Protein AF-A0AA39VGX3-F1 (afdb_monomer_lite)

Radius of gyration: 19.72 Å; chains: 1; bounding box: 52×38×50 Å

Organism: Acer saccharum (NCBI:txid4024)

pLDDT: mean 83.3, std 13.36, range [46.03, 96.31]

Secondary structure (DSSP, 8-state):
---B-GGG-BGGGB-EEEEETTEEEEEEE-HHHHHHHHT-S----EEE---GGG---EEEEE-TTSTT-B---S--------S-S-B-SS--B-TT-SSB--B-TT--EEE---EETTS--B-GGGSSSS---BEESGGG--SS---------TTT------TTS--

Foldseek 3Di:
DQCADPPRAGLQLEFKWKDKDPRTPDHRDRQVVVCVVVVHPGDDKDKDAADPPPDIDIDIGFDPVGPSYDDDDPDDDDDDDDPPPFDAPFPADDVPDPGGDGDDNVDMDIDPAAEDELDAWDALVRDLVPRDTHHHCQVVDDDPDDDHNDPPPVPDDDPDDDPPDRD

InterPro domains:
  IPR045272 Receptor-like protein kinase ANXUR1/2-like [PTHR34590] (5-166)

Sequence (167 aa):
MDLMAYNRLNATDVGFFFSLESYSLLKNFSTAQTTKALNYAYIVKEYLIVVDGGILTINFTPSTNYSNAYAFVNGIEVMSMPDIYRFVDGTLMSVGLNYPIYIDNTTTLENVYRINMGGNDISPSDDTSLFRSWYDDQPYIHGEAFGVRVSTDQNRTIVTYHKDMPT

Structure (mmCIF, N/CA/C/O backbone):
data_AF-A0AA39VGX3-F1
#
_entry.id   AF-A0AA39VGX3-F1
#
loop_
_atom_site.group_PDB
_atom_site.id
_atom_site.type_symbol
_atom_site.label_atom_id
_atom_site.label_alt_id
_atom_site.label_comp_id
_atom_site.label_asym_id
_atom_site.label_entity_id
_atom_site.label_seq_id
_atom_site.pdbx_PDB_ins_code
_atom_site.Cartn_x
_atom_site.Cartn_y
_atom_site.Cartn_z
_atom_site.occupancy
_atom_site.B_iso_or_equiv
_atom_site.auth_seq_id
_atom_site.auth_comp_id
_atom_site.auth_asym_id
_atom_site.auth_atom_id
_atom_site.pdbx_PDB_model_num
ATOM 1 N N . MET A 1 1 ? -29.274 -2.568 -8.157 1.00 46.03 1 MET A N 1
ATOM 2 C CA . MET A 1 1 ? -28.666 -3.795 -7.609 1.00 46.03 1 MET A CA 1
ATOM 3 C C . MET A 1 1 ? -27.970 -3.361 -6.340 1.00 46.03 1 MET A C 1
ATOM 5 O O . MET A 1 1 ? -27.082 -2.523 -6.442 1.00 46.03 1 MET A O 1
ATOM 9 N N . ASP A 1 2 ? -28.442 -3.802 -5.178 1.00 51.03 2 ASP A N 1
ATOM 10 C CA . ASP A 1 2 ? -27.837 -3.402 -3.906 1.00 51.03 2 ASP A CA 1
ATOM 11 C C . ASP A 1 2 ? -26.460 -4.054 -3.787 1.00 51.03 2 ASP A C 1
ATOM 13 O O . ASP A 1 2 ? -26.333 -5.280 -3.835 1.00 51.03 2 ASP A O 1
ATOM 17 N N . LEU A 1 3 ? -25.418 -3.226 -3.704 1.00 63.66 3 LEU A N 1
ATOM 18 C CA . LEU A 1 3 ? -24.047 -3.689 -3.550 1.00 63.66 3 LEU A CA 1
ATOM 19 C C . LEU A 1 3 ? -23.844 -4.025 -2.068 1.00 63.66 3 LEU A C 1
ATOM 21 O O . LEU A 1 3 ? -23.640 -3.141 -1.241 1.00 63.66 3 LEU A O 1
ATOM 25 N N . MET A 1 4 ? -23.973 -5.301 -1.717 1.00 66.06 4 MET A N 1
ATOM 26 C CA . MET A 1 4 ? -23.810 -5.759 -0.337 1.00 66.06 4 MET A CA 1
ATOM 27 C C . MET A 1 4 ? -22.333 -6.012 -0.026 1.00 66.06 4 MET A C 1
ATOM 29 O O . MET A 1 4 ? -21.607 -6.600 -0.825 1.00 66.06 4 MET A O 1
ATOM 33 N N . ALA A 1 5 ? -21.904 -5.596 1.158 1.00 66.81 5 ALA A N 1
ATOM 34 C CA . ALA A 1 5 ? -20.625 -5.936 1.763 1.00 66.81 5 ALA A CA 1
ATOM 35 C C . ALA A 1 5 ? -20.809 -6.990 2.874 1.00 66.81 5 ALA A C 1
ATOM 37 O O . ALA A 1 5 ? -21.878 -7.590 3.031 1.00 66.81 5 ALA A O 1
ATOM 38 N N . TYR A 1 6 ? -19.746 -7.231 3.652 1.00 66.75 6 TYR A N 1
ATOM 39 C CA . TYR A 1 6 ? -19.748 -8.158 4.785 1.00 66.75 6 TYR A CA 1
ATOM 40 C C . TYR A 1 6 ? -20.939 -7.918 5.733 1.00 66.75 6 TYR A C 1
ATOM 42 O O . TYR A 1 6 ? -21.323 -6.781 6.002 1.00 66.75 6 TYR A O 1
ATOM 50 N N . ASN A 1 7 ? -21.525 -9.005 6.244 1.00 74.31 7 ASN A N 1
ATOM 51 C CA . ASN A 1 7 ? -22.646 -8.990 7.191 1.00 74.31 7 ASN A CA 1
ATOM 52 C C . ASN A 1 7 ? -23.912 -8.235 6.716 1.00 74.31 7 ASN A C 1
ATOM 54 O O . ASN A 1 7 ? -24.631 -7.659 7.528 1.00 74.31 7 ASN A O 1
ATOM 58 N N . ARG A 1 8 ? -24.199 -8.244 5.401 1.00 80.12 8 ARG A N 1
ATOM 59 C CA . ARG A 1 8 ? -25.356 -7.553 4.779 1.00 80.12 8 ARG A CA 1
ATOM 60 C C . ARG A 1 8 ? -25.359 -6.034 4.992 1.00 80.12 8 ARG A C 1
ATOM 62 O O . ARG A 1 8 ? -26.409 -5.403 4.899 1.00 80.12 8 ARG A O 1
ATOM 69 N N . LEU A 1 9 ? -24.196 -5.455 5.280 1.00 82.75 9 LEU A N 1
ATOM 70 C CA . LEU A 1 9 ? -24.015 -4.010 5.286 1.00 82.75 9 LEU A CA 1
ATOM 71 C C . LEU A 1 9 ? -23.958 -3.500 3.846 1.00 82.75 9 LEU A C 1
ATOM 73 O O . LEU A 1 9 ? -23.531 -4.217 2.940 1.00 82.75 9 LEU A O 1
ATOM 77 N N . ASN A 1 10 ? -24.387 -2.265 3.623 1.00 82.94 10 ASN A N 1
ATOM 78 C CA . ASN A 1 10 ? -24.328 -1.663 2.302 1.00 82.94 10 ASN A CA 1
ATOM 79 C C . ASN A 1 10 ? -22.888 -1.232 1.990 1.00 82.94 10 ASN A C 1
ATOM 81 O O . ASN A 1 10 ? -22.293 -0.455 2.733 1.00 82.94 10 ASN A O 1
ATOM 85 N N . ALA A 1 11 ? -22.332 -1.697 0.870 1.00 81.50 11 ALA A N 1
ATOM 86 C CA . ALA A 1 11 ? -20.962 -1.389 0.472 1.00 81.50 11 ALA A CA 1
ATOM 87 C C . ALA A 1 11 ? -20.723 0.111 0.225 1.00 81.50 11 ALA A C 1
ATOM 89 O O . ALA A 1 11 ? -19.578 0.561 0.272 1.00 81.50 11 ALA A O 1
ATOM 90 N N . THR A 1 12 ? -21.778 0.897 -0.022 1.00 82.69 12 THR A N 1
ATOM 91 C CA . THR A 1 12 ? -21.669 2.358 -0.157 1.00 82.69 12 THR A CA 1
ATOM 92 C C . THR A 1 12 ? -21.531 3.086 1.175 1.00 82.69 12 THR A C 1
ATOM 94 O O . THR A 1 12 ? -21.078 4.227 1.178 1.00 82.69 12 THR A O 1
ATOM 97 N N . ASP A 1 13 ? -21.876 2.439 2.289 1.00 79.56 13 ASP A N 1
ATOM 98 C CA . ASP A 1 13 ? -21.805 3.032 3.631 1.00 79.56 13 ASP A CA 1
ATOM 99 C C . ASP A 1 13 ? -20.396 2.879 4.239 1.00 79.56 13 ASP A C 1
ATOM 101 O O . ASP A 1 13 ? -20.133 3.292 5.366 1.00 79.56 13 ASP A O 1
ATOM 105 N N . VAL A 1 14 ? -19.451 2.317 3.478 1.00 75.75 14 VAL A N 1
ATOM 106 C CA . VAL A 1 14 ? -18.037 2.251 3.849 1.00 75.75 14 VAL A CA 1
ATOM 107 C C . VAL A 1 14 ? -17.421 3.642 3.752 1.00 75.75 14 VAL A C 1
ATOM 109 O O . VAL A 1 14 ? -17.247 4.193 2.661 1.00 75.75 14 VAL A O 1
ATOM 112 N N . GLY A 1 15 ? -17.008 4.153 4.904 1.00 75.94 15 GLY A N 1
ATOM 113 C CA . GLY A 1 15 ? -16.184 5.341 5.030 1.00 75.94 15 GLY A CA 1
ATOM 114 C C . GLY A 1 15 ? -15.373 5.215 6.302 1.00 75.94 15 GLY A C 1
ATOM 115 O O . GLY A 1 15 ? -15.944 5.227 7.389 1.00 75.94 15 GLY A O 1
ATOM 116 N N . PHE A 1 16 ? -14.055 5.077 6.195 1.00 77.88 16 PHE A N 1
ATOM 117 C CA . PHE A 1 16 ? -13.210 4.926 7.376 1.00 77.88 16 PHE A CA 1
ATOM 118 C C . PHE A 1 16 ? -11.855 5.605 7.229 1.00 77.88 16 PHE A C 1
ATOM 120 O O . PHE A 1 16 ? -11.411 5.991 6.144 1.00 77.88 16 PHE A O 1
ATOM 127 N N . PHE A 1 17 ? -11.224 5.770 8.378 1.00 77.62 17 PHE A N 1
ATOM 128 C CA . PHE A 1 17 ? -9.849 6.174 8.538 1.00 77.62 17 PHE A CA 1
ATOM 129 C C . PHE A 1 17 ? -9.030 4.928 8.852 1.00 77.62 17 PHE A C 1
ATOM 131 O O . PHE A 1 17 ? -9.398 4.131 9.717 1.00 77.62 17 PHE A O 1
ATOM 138 N N . PHE A 1 18 ? -7.929 4.772 8.132 1.00 75.00 18 PHE A N 1
ATOM 139 C CA . PHE A 1 18 ? -6.913 3.769 8.394 1.00 75.00 18 PHE A CA 1
ATOM 140 C C . PHE A 1 18 ? -5.674 4.505 8.870 1.00 75.00 18 PHE A C 1
ATOM 142 O O . PHE A 1 18 ? -5.163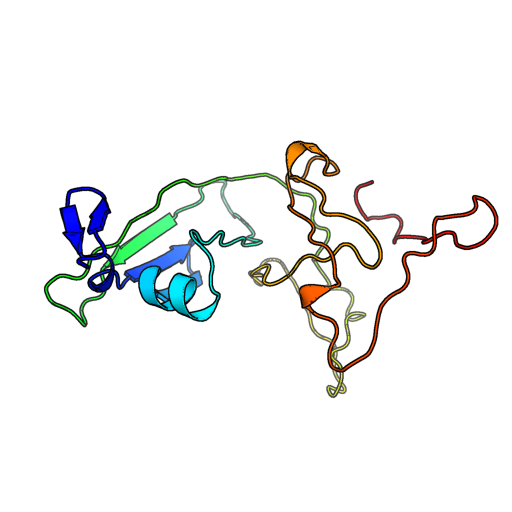 5.387 8.172 1.00 75.00 18 PHE A O 1
ATOM 149 N N . SER A 1 19 ? -5.209 4.164 10.060 1.00 73.62 19 SER A N 1
ATOM 150 C CA . SER A 1 19 ? -3.951 4.680 10.575 1.00 73.62 19 SER A CA 1
ATOM 151 C C . SER A 1 19 ? -3.068 3.540 11.031 1.00 73.62 19 SER A C 1
ATOM 153 O O . SER A 1 19 ? -3.543 2.565 11.620 1.00 73.62 19 SER A O 1
ATOM 155 N N . LEU A 1 20 ? -1.783 3.715 10.785 1.00 72.75 20 LEU A N 1
ATOM 156 C CA . LEU A 1 20 ? -0.732 2.807 11.170 1.00 72.75 20 LEU A CA 1
ATOM 157 C C . LEU A 1 20 ? 0.249 3.594 12.026 1.00 72.75 20 LEU A C 1
ATOM 159 O O . LEU A 1 20 ? 0.811 4.590 11.574 1.00 72.75 20 LEU A O 1
ATOM 163 N N . GLU A 1 21 ? 0.379 3.187 13.285 1.00 73.38 21 GLU A N 1
ATOM 164 C CA . GLU A 1 21 ? 1.065 3.976 14.311 1.00 73.38 21 GLU A CA 1
ATOM 165 C C . GLU A 1 21 ? 0.584 5.443 14.336 1.00 73.38 21 GLU A C 1
ATOM 167 O O . GLU A 1 21 ? -0.594 5.708 14.591 1.00 73.38 21 GLU A O 1
ATOM 172 N N . SER A 1 22 ? 1.483 6.399 14.074 1.00 72.69 22 SER A N 1
ATOM 173 C CA . SER A 1 22 ? 1.190 7.834 14.007 1.00 72.69 22 SER A CA 1
ATOM 174 C C . SER A 1 22 ? 0.787 8.319 12.606 1.00 72.69 22 SER A C 1
ATOM 176 O O . SER A 1 22 ? 0.335 9.456 12.452 1.00 72.69 22 SER A O 1
ATOM 178 N N . TYR A 1 23 ? 0.895 7.464 11.585 1.00 78.69 23 TYR A N 1
ATOM 179 C CA . TYR A 1 23 ? 0.605 7.805 10.197 1.00 78.69 23 TYR A CA 1
ATOM 180 C C . TYR A 1 23 ? -0.864 7.535 9.862 1.00 78.69 23 TYR A C 1
ATOM 182 O O . TYR A 1 23 ? -1.363 6.417 9.987 1.00 78.69 23 TYR A O 1
ATOM 190 N N . SER A 1 24 ? -1.578 8.553 9.381 1.00 82.00 24 SER A N 1
ATOM 191 C CA . SER A 1 24 ? -2.890 8.359 8.754 1.00 82.00 24 SER A CA 1
ATOM 192 C C . SER A 1 24 ? -2.677 7.984 7.290 1.00 82.00 24 SER A C 1
ATOM 194 O O . SER A 1 24 ? -2.277 8.825 6.491 1.00 82.00 24 SER A O 1
ATOM 196 N N . LEU A 1 25 ? -2.921 6.718 6.955 1.00 83.06 25 LEU A N 1
ATOM 197 C CA . LEU A 1 25 ? -2.655 6.154 5.630 1.00 83.06 25 LEU A CA 1
ATOM 198 C C . LEU A 1 25 ? -3.864 6.270 4.701 1.00 83.06 25 LEU A C 1
ATOM 200 O O . LEU A 1 25 ? -3.720 6.595 3.527 1.00 83.06 25 LEU A O 1
ATOM 204 N N . LEU A 1 26 ? -5.073 6.056 5.227 1.00 85.25 26 LEU A N 1
ATOM 205 C CA . LEU A 1 26 ? -6.313 6.305 4.495 1.00 85.25 26 LEU A CA 1
ATOM 206 C C . LEU A 1 26 ? -7.209 7.231 5.302 1.00 85.25 26 LEU A C 1
ATOM 208 O O . LEU A 1 26 ? -7.385 7.067 6.511 1.00 85.25 26 LEU A O 1
ATOM 212 N N . LYS A 1 27 ? -7.823 8.188 4.613 1.00 86.75 27 LYS A N 1
ATOM 213 C CA . LYS A 1 27 ? -8.723 9.170 5.208 1.00 86.75 27 LYS A CA 1
ATOM 214 C C . LYS A 1 27 ? -10.029 9.188 4.431 1.00 86.75 27 LYS A C 1
ATOM 216 O O . LYS A 1 27 ? -10.015 9.481 3.240 1.00 86.75 27 LYS A O 1
ATOM 221 N N . ASN A 1 28 ? -11.144 8.916 5.111 1.00 85.81 28 ASN A N 1
ATOM 222 C CA . ASN A 1 28 ? -12.471 8.870 4.491 1.00 85.81 28 ASN A CA 1
ATOM 223 C C . ASN A 1 28 ? -12.521 7.943 3.257 1.00 85.81 28 ASN A C 1
ATOM 225 O O . ASN A 1 28 ? -13.081 8.294 2.221 1.00 85.81 28 ASN A O 1
ATOM 229 N N . PHE A 1 29 ? -11.870 6.784 3.356 1.00 90.56 29 PHE A N 1
ATOM 230 C CA . PHE A 1 29 ? -11.728 5.855 2.241 1.00 90.56 29 PHE A CA 1
ATOM 231 C C . PHE A 1 29 ? -13.004 5.045 2.024 1.00 90.56 29 PHE A C 1
ATOM 233 O O . PHE A 1 29 ? -13.586 4.524 2.978 1.00 90.56 29 PHE A O 1
ATOM 240 N N . SER A 1 30 ? -13.404 4.922 0.756 1.00 90.94 30 SER A N 1
ATOM 241 C CA . SER A 1 30 ? -14.560 4.142 0.324 1.00 90.94 30 SER A CA 1
ATOM 242 C C . SER A 1 30 ? -14.134 3.098 -0.699 1.00 90.94 30 SER A C 1
ATOM 244 O O . SER A 1 30 ? -13.898 3.411 -1.868 1.00 90.94 30 SER A O 1
ATOM 246 N N . THR A 1 31 ? -14.091 1.835 -0.272 1.00 90.38 31 THR A N 1
ATOM 247 C CA . THR A 1 31 ? -13.722 0.718 -1.148 1.00 90.38 31 THR A CA 1
ATOM 248 C C . THR A 1 31 ? -14.633 0.645 -2.370 1.00 90.38 31 THR A C 1
ATOM 250 O O . THR A 1 31 ? -14.129 0.486 -3.472 1.00 90.38 31 THR A O 1
ATOM 253 N N . ALA A 1 32 ? -15.950 0.823 -2.201 1.00 90.38 32 ALA A N 1
ATOM 254 C CA . ALA A 1 32 ? -16.919 0.752 -3.297 1.00 90.38 32 ALA A CA 1
ATOM 255 C C . ALA A 1 32 ? -16.724 1.852 -4.351 1.00 90.38 32 ALA A C 1
ATOM 257 O O . ALA A 1 32 ? -16.904 1.608 -5.544 1.00 90.38 32 ALA A O 1
ATOM 258 N N . GLN A 1 33 ? -16.357 3.067 -3.931 1.00 92.00 33 GLN A N 1
ATOM 259 C CA . GLN A 1 33 ? -16.037 4.138 -4.875 1.00 92.00 33 GLN A CA 1
ATOM 260 C C . GLN A 1 33 ? -14.729 3.844 -5.612 1.00 92.00 33 GLN A C 1
ATOM 262 O O . GLN A 1 33 ? -14.678 3.980 -6.833 1.00 92.00 33 GLN A O 1
ATOM 267 N N . THR A 1 34 ? -13.691 3.409 -4.892 1.00 93.25 34 THR A N 1
ATOM 268 C CA . THR A 1 34 ? -12.378 3.114 -5.478 1.00 93.25 34 THR A CA 1
ATOM 269 C C . THR A 1 34 ? -12.433 1.942 -6.459 1.00 93.25 34 THR A C 1
ATOM 271 O O . THR A 1 34 ? -11.931 2.069 -7.572 1.00 93.25 34 THR A O 1
ATOM 274 N N . THR A 1 35 ? -13.087 0.831 -6.106 1.00 93.19 35 THR A N 1
ATOM 275 C CA . THR A 1 35 ? -13.250 -0.330 -6.998 1.00 93.19 35 THR A CA 1
ATOM 276 C C . THR A 1 35 ? -14.027 0.027 -8.256 1.00 93.19 35 THR A C 1
ATOM 278 O O . THR A 1 35 ? -13.617 -0.335 -9.356 1.00 93.19 35 THR A O 1
ATOM 281 N N . LYS A 1 36 ? -15.109 0.805 -8.118 1.00 93.25 36 LYS A N 1
ATOM 282 C CA . LYS A 1 36 ? -15.897 1.284 -9.257 1.00 93.25 36 LYS A CA 1
ATOM 283 C C . LYS A 1 36 ? -15.087 2.196 -10.178 1.00 93.25 36 LYS A C 1
ATOM 285 O O . LYS A 1 36 ? -15.200 2.068 -11.391 1.00 93.25 36 LYS A O 1
ATOM 290 N N . ALA A 1 37 ? -14.300 3.115 -9.618 1.00 95.44 37 ALA A N 1
ATOM 291 C CA . ALA A 1 37 ? -13.496 4.053 -10.398 1.00 95.44 37 ALA A CA 1
ATOM 292 C C . ALA A 1 37 ? -12.359 3.357 -11.159 1.00 95.44 37 ALA A C 1
ATOM 294 O O . ALA A 1 37 ? -12.092 3.707 -12.304 1.00 95.44 37 ALA A O 1
ATOM 295 N N . LEU A 1 38 ? -11.716 2.367 -10.534 1.00 92.88 38 LEU A N 1
ATOM 296 C CA . LEU A 1 38 ? -10.607 1.617 -11.128 1.00 92.88 38 LEU A CA 1
ATOM 297 C C . LEU A 1 38 ? -11.058 0.403 -11.954 1.00 92.88 38 LEU A C 1
ATOM 299 O O . LEU A 1 38 ? -10.229 -0.234 -12.591 1.00 92.88 38 LEU A O 1
ATOM 303 N N . ASN A 1 39 ? -12.354 0.080 -11.942 1.00 94.56 39 ASN A N 1
ATOM 304 C CA . ASN A 1 39 ? -12.918 -1.127 -12.546 1.00 94.56 39 ASN A CA 1
ATOM 305 C C . ASN A 1 39 ? -12.270 -2.432 -12.029 1.00 94.56 39 ASN A C 1
ATOM 307 O O . ASN A 1 39 ? -12.008 -3.362 -12.790 1.00 94.56 39 ASN A O 1
ATOM 311 N N . TYR A 1 40 ? -12.040 -2.507 -10.715 1.00 92.88 40 TYR A N 1
ATOM 312 C CA . TYR A 1 40 ? -11.535 -3.702 -10.033 1.00 92.88 40 TYR A CA 1
ATOM 313 C C . TYR A 1 40 ? -12.585 -4.312 -9.108 1.00 92.88 40 TYR A C 1
ATOM 315 O O . TYR A 1 40 ? -13.451 -3.616 -8.590 1.00 92.88 40 TYR A O 1
ATOM 323 N N . ALA A 1 41 ? -12.496 -5.619 -8.856 1.00 92.75 41 ALA A N 1
ATOM 324 C CA . ALA A 1 41 ? -13.390 -6.305 -7.919 1.00 92.75 41 ALA A CA 1
ATOM 325 C C . ALA A 1 41 ? -12.953 -6.157 -6.447 1.00 92.75 41 ALA A C 1
ATOM 327 O O . ALA A 1 41 ? -13.778 -6.260 -5.540 1.00 92.75 41 ALA A O 1
ATOM 328 N N . TYR A 1 42 ? -11.666 -5.909 -6.204 1.00 93.12 42 TYR A N 1
ATOM 329 C CA . TYR A 1 42 ? -11.062 -5.747 -4.882 1.00 93.12 42 TYR A CA 1
ATOM 330 C C . TYR A 1 42 ? -9.919 -4.728 -4.944 1.00 93.12 42 TYR A C 1
ATOM 332 O O . TYR A 1 42 ? -9.504 -4.324 -6.027 1.00 93.12 42 TYR A O 1
ATOM 340 N N . ILE A 1 43 ? -9.422 -4.304 -3.781 1.00 93.69 43 ILE A N 1
ATOM 341 C CA . ILE A 1 43 ? -8.285 -3.387 -3.654 1.00 93.69 43 ILE A CA 1
ATOM 342 C C . ILE A 1 43 ? -7.266 -4.012 -2.710 1.00 93.69 43 ILE A C 1
ATOM 344 O O . ILE A 1 43 ? -7.635 -4.501 -1.643 1.00 93.69 43 ILE A O 1
ATOM 348 N N . VAL A 1 44 ? -5.996 -3.942 -3.098 1.00 95.06 44 VAL A N 1
ATOM 349 C CA . VAL A 1 44 ? -4.849 -4.183 -2.220 1.00 95.06 44 VAL A CA 1
ATOM 350 C C . VAL A 1 44 ? -4.174 -2.838 -1.978 1.00 95.06 44 VAL A C 1
ATOM 352 O O . VAL A 1 44 ? -4.012 -2.044 -2.904 1.00 95.06 44 VAL A O 1
ATOM 355 N N . LYS A 1 45 ? -3.836 -2.564 -0.719 1.00 95.06 45 LYS A N 1
ATOM 356 C CA . LYS A 1 45 ? -3.060 -1.396 -0.307 1.00 95.06 45 LYS A CA 1
ATOM 357 C C . LYS A 1 45 ? -1.771 -1.899 0.319 1.00 95.06 45 LYS A C 1
ATOM 359 O O . LYS A 1 45 ? -1.827 -2.655 1.283 1.00 95.06 45 LYS A O 1
ATOM 364 N N . GLU A 1 46 ? -0.642 -1.502 -0.251 1.00 95.81 46 GLU A N 1
ATOM 365 C CA . GLU A 1 46 ? 0.683 -1.928 0.185 1.00 95.81 46 GLU A CA 1
ATOM 366 C C . GLU A 1 46 ? 1.448 -0.715 0.716 1.00 95.81 46 GLU A C 1
ATOM 368 O O . GLU A 1 46 ? 1.549 0.313 0.040 1.00 95.81 46 GLU A O 1
ATOM 373 N N . TYR A 1 47 ? 1.974 -0.841 1.933 1.00 94.12 47 TYR A N 1
ATOM 374 C CA . TYR A 1 47 ? 2.692 0.225 2.618 1.00 94.12 47 TYR A CA 1
ATOM 375 C C . TYR A 1 47 ? 4.060 -0.257 3.077 1.00 94.12 47 TYR A C 1
ATOM 377 O O . TYR A 1 47 ? 4.196 -1.365 3.593 1.00 94.12 47 TYR A O 1
ATOM 385 N N . LEU A 1 48 ? 5.051 0.616 2.934 1.00 92.94 48 LEU A N 1
ATOM 386 C CA . LEU A 1 48 ? 6.376 0.452 3.496 1.00 92.94 48 LEU A CA 1
ATOM 387 C C . LEU A 1 48 ? 6.491 1.288 4.763 1.00 92.94 48 LEU A C 1
ATOM 389 O O . LEU A 1 48 ? 6.389 2.514 4.708 1.00 92.94 48 LEU A O 1
ATOM 393 N N . ILE A 1 49 ? 6.703 0.614 5.884 1.00 90.94 49 ILE A N 1
ATOM 394 C CA . ILE A 1 49 ? 6.678 1.211 7.215 1.00 90.94 49 ILE A CA 1
ATOM 395 C C . ILE A 1 49 ? 7.920 0.788 7.991 1.00 90.94 49 ILE A C 1
ATOM 397 O O . ILE A 1 49 ? 8.411 -0.332 7.840 1.00 90.94 49 ILE A O 1
ATOM 401 N N . VAL A 1 50 ? 8.402 1.678 8.848 1.00 90.19 50 VAL A N 1
ATOM 402 C CA . VAL A 1 50 ? 9.384 1.332 9.875 1.00 90.19 50 VAL A CA 1
ATOM 403 C C . VAL A 1 50 ? 8.625 1.107 11.172 1.00 90.19 50 VAL A C 1
ATOM 405 O O . VAL A 1 50 ? 7.781 1.920 11.529 1.00 90.19 50 VAL A O 1
ATOM 408 N N . VAL A 1 51 ? 8.900 -0.014 11.841 1.00 89.19 51 VAL A N 1
ATOM 409 C CA . VAL A 1 51 ? 8.262 -0.374 13.113 1.00 89.19 51 VAL A CA 1
ATOM 410 C C . VAL A 1 51 ? 9.308 -0.316 14.213 1.00 89.19 51 VAL A C 1
ATOM 412 O O . VAL A 1 51 ? 10.154 -1.208 14.330 1.00 89.19 51 VAL A O 1
ATOM 415 N N . ASP A 1 52 ? 9.227 0.720 15.040 1.00 83.88 52 ASP A N 1
ATOM 416 C CA . ASP A 1 52 ? 10.102 0.889 16.194 1.00 83.88 52 ASP A CA 1
ATOM 417 C C . ASP A 1 52 ? 9.495 0.204 17.430 1.00 83.88 52 ASP A C 1
ATOM 419 O O . ASP A 1 52 ? 8.318 0.349 17.752 1.00 83.88 52 ASP A O 1
ATOM 423 N N . GLY A 1 53 ? 10.300 -0.573 18.159 1.00 83.19 53 GLY A N 1
ATOM 424 C CA . GLY A 1 53 ? 9.853 -1.216 19.405 1.00 83.19 53 GLY A CA 1
ATOM 425 C C . GLY A 1 53 ? 9.051 -2.513 19.232 1.00 83.19 53 GLY A C 1
ATOM 426 O O . GLY A 1 53 ? 8.534 -3.039 20.217 1.00 83.19 53 GLY A O 1
ATOM 427 N N . GLY A 1 54 ? 8.983 -3.065 18.015 1.00 84.94 54 GLY A N 1
ATOM 428 C CA . GLY A 1 54 ? 8.518 -4.434 17.748 1.00 84.94 54 GLY A CA 1
ATOM 429 C C . GLY A 1 54 ? 7.004 -4.663 17.824 1.00 84.94 54 GLY A C 1
ATOM 430 O O . GLY A 1 54 ? 6.564 -5.804 17.688 1.00 84.94 54 GLY A O 1
ATOM 431 N N . ILE A 1 55 ? 6.203 -3.613 18.024 1.00 90.19 55 ILE A N 1
ATOM 432 C CA . ILE A 1 55 ? 4.738 -3.687 18.031 1.00 90.19 55 ILE A CA 1
ATOM 433 C C . ILE A 1 55 ? 4.192 -2.785 16.930 1.00 90.19 55 ILE A C 1
ATOM 435 O O . ILE A 1 55 ? 4.272 -1.567 17.027 1.00 90.19 55 ILE A O 1
ATOM 439 N N . LEU A 1 56 ? 3.551 -3.392 15.934 1.00 90.75 56 LEU A N 1
ATOM 440 C CA . LEU A 1 56 ? 2.812 -2.673 14.906 1.00 90.75 56 LEU A CA 1
ATOM 441 C C . LEU A 1 56 ? 1.347 -2.508 15.328 1.00 90.75 56 LEU A C 1
ATOM 443 O O . LEU A 1 56 ? 0.612 -3.491 15.432 1.00 90.75 56 LEU A O 1
ATOM 447 N N . THR A 1 57 ? 0.908 -1.267 15.549 1.00 90.38 57 THR A N 1
ATOM 448 C CA . THR A 1 57 ? -0.500 -0.961 15.859 1.00 90.38 57 THR A CA 1
ATOM 449 C C . THR A 1 57 ? -1.237 -0.487 14.613 1.00 90.38 57 THR A C 1
ATOM 451 O O . THR A 1 57 ? -0.864 0.516 14.003 1.00 90.38 57 THR A O 1
ATOM 454 N N . ILE A 1 58 ? -2.319 -1.188 14.269 1.00 91.25 58 ILE A N 1
ATOM 455 C CA . ILE A 1 58 ? -3.157 -0.908 13.103 1.00 91.25 58 ILE A CA 1
ATOM 456 C C . ILE A 1 58 ? -4.570 -0.567 13.576 1.00 91.25 58 ILE A C 1
ATOM 458 O O . ILE A 1 58 ? -5.249 -1.410 14.162 1.00 91.25 58 ILE A O 1
ATOM 462 N N . ASN A 1 59 ? -5.026 0.652 13.288 1.00 91.56 59 ASN A N 1
ATOM 463 C CA . ASN A 1 59 ? -6.334 1.138 13.719 1.00 91.56 59 ASN A CA 1
ATOM 464 C C . ASN A 1 59 ? -7.252 1.400 12.522 1.00 91.56 59 ASN A C 1
ATOM 466 O O . ASN A 1 59 ? -6.899 2.112 11.579 1.00 91.56 59 ASN A O 1
ATOM 470 N N . PHE A 1 60 ? -8.466 0.861 12.613 1.00 91.19 60 PHE A N 1
ATOM 471 C CA . PHE A 1 60 ? -9.555 1.103 11.675 1.00 91.19 60 PHE A CA 1
ATOM 472 C C . PHE A 1 60 ? -10.652 1.883 12.390 1.00 91.19 60 PHE A C 1
ATOM 474 O O . PHE A 1 60 ? -11.322 1.355 13.277 1.00 91.19 60 PHE A O 1
ATOM 481 N N . THR A 1 61 ? -10.848 3.135 11.994 1.00 91.81 61 THR A N 1
ATOM 482 C CA . THR A 1 61 ? -11.799 4.036 12.648 1.00 91.81 61 THR A CA 1
ATOM 483 C C . THR A 1 61 ? -12.898 4.411 11.661 1.00 91.81 61 THR A C 1
ATOM 485 O O . THR A 1 61 ? -12.612 5.106 10.683 1.00 91.81 61 THR A O 1
ATOM 488 N N . PRO A 1 62 ? -14.154 3.982 11.870 1.00 91.06 62 PRO A N 1
ATOM 489 C CA . PRO A 1 62 ? -15.275 4.428 11.050 1.00 91.06 62 PRO A CA 1
ATOM 490 C C . PRO A 1 62 ? -15.385 5.956 11.000 1.00 91.06 62 PRO A C 1
ATOM 492 O O . PRO A 1 62 ? -15.070 6.655 11.963 1.00 91.06 62 PRO A O 1
ATOM 495 N N . SER A 1 63 ? -15.823 6.484 9.862 1.00 87.88 63 SER A N 1
ATOM 496 C CA . SER A 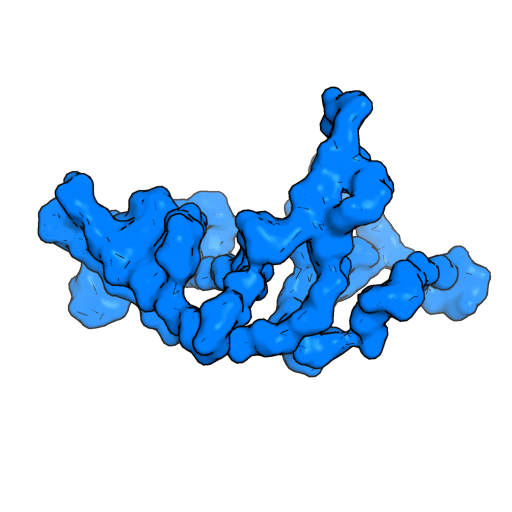1 63 ? -15.951 7.921 9.653 1.00 87.88 63 SER A CA 1
ATOM 497 C C . SER A 1 63 ? -17.097 8.501 10.471 1.00 87.88 63 SER A C 1
ATOM 499 O O . SER A 1 63 ? -18.227 8.041 10.387 1.00 87.88 63 SER A O 1
ATOM 501 N N . THR A 1 64 ? -16.840 9.574 11.212 1.00 88.69 64 THR A N 1
ATOM 502 C CA . THR A 1 64 ? -17.887 10.287 11.959 1.00 88.69 64 THR A CA 1
ATOM 503 C C . THR A 1 64 ? -18.763 11.172 11.068 1.00 88.69 64 THR A C 1
ATOM 505 O O . THR A 1 64 ? -19.761 11.712 11.536 1.00 88.69 64 THR A O 1
ATOM 508 N N . ASN A 1 65 ? -18.422 11.310 9.781 1.00 85.94 65 ASN A N 1
ATOM 509 C CA . ASN A 1 65 ? -19.181 12.122 8.828 1.00 85.94 65 ASN A CA 1
ATOM 510 C C . ASN A 1 65 ? -20.497 11.460 8.386 1.00 85.94 65 ASN A C 1
ATOM 512 O O . ASN A 1 65 ? -21.361 12.144 7.839 1.00 85.94 65 ASN A O 1
ATOM 516 N N . TYR A 1 66 ? -20.654 10.147 8.597 1.00 82.44 66 TYR A N 1
ATOM 517 C CA . TYR A 1 66 ? -21.832 9.387 8.177 1.00 82.44 66 TYR A CA 1
ATOM 518 C C . TYR A 1 66 ? -22.324 8.499 9.323 1.00 82.44 66 TYR A C 1
ATOM 520 O O . TYR A 1 66 ? -21.543 7.776 9.934 1.00 82.44 66 TYR A O 1
ATOM 528 N N . SER A 1 67 ? -23.630 8.514 9.599 1.00 84.62 67 SER A N 1
ATOM 529 C CA . SER A 1 67 ? -24.224 7.791 10.736 1.00 84.62 67 SER A CA 1
ATOM 530 C C . SER A 1 67 ? -24.102 6.268 10.648 1.00 84.62 67 SER A C 1
ATOM 532 O O . SER A 1 67 ? -24.118 5.597 11.674 1.00 84.62 67 SER A O 1
ATOM 534 N N . ASN A 1 68 ? -23.987 5.732 9.432 1.00 88.06 68 ASN A N 1
ATOM 535 C CA . ASN A 1 68 ? -23.920 4.294 9.168 1.00 88.06 68 ASN A CA 1
ATOM 536 C C . ASN A 1 68 ? -22.512 3.860 8.738 1.00 88.06 68 ASN A C 1
ATOM 538 O O . ASN A 1 68 ? -22.340 2.747 8.241 1.00 88.06 68 ASN A O 1
ATOM 542 N N . ALA A 1 69 ? -21.518 4.743 8.894 1.00 89.38 69 ALA A N 1
ATOM 543 C CA . ALA A 1 69 ? -20.150 4.434 8.528 1.00 89.38 69 ALA A CA 1
ATOM 544 C C . ALA A 1 69 ? -19.643 3.226 9.307 1.00 89.38 69 ALA A C 1
ATOM 546 O O . ALA A 1 69 ? -19.778 3.139 10.529 1.00 89.38 69 ALA A O 1
ATOM 547 N N . TYR A 1 70 ? -18.978 2.330 8.596 1.00 89.56 70 TYR A N 1
ATOM 548 C CA . TYR A 1 70 ? -18.236 1.237 9.196 1.00 89.56 70 TYR A CA 1
ATOM 549 C C . TYR A 1 70 ? -16.886 1.074 8.502 1.00 89.56 70 TYR A C 1
ATOM 551 O O . TYR A 1 70 ? -16.664 1.547 7.383 1.00 89.56 70 TYR A O 1
ATOM 559 N N . ALA A 1 71 ? -15.975 0.403 9.198 1.00 90.31 71 ALA A N 1
ATOM 560 C CA . ALA A 1 71 ? -14.695 -0.018 8.661 1.00 90.31 71 ALA A CA 1
ATOM 561 C C . ALA A 1 71 ? -14.711 -1.536 8.479 1.00 90.31 71 ALA A C 1
ATOM 563 O 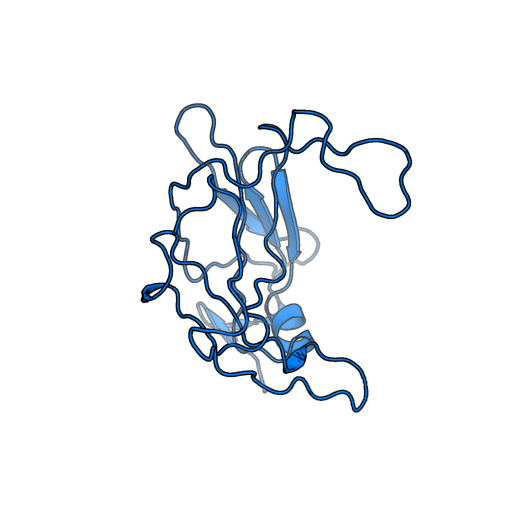O . ALA A 1 71 ? -15.325 -2.256 9.269 1.00 90.31 71 ALA A O 1
ATOM 564 N N . PHE A 1 72 ? -14.038 -2.026 7.444 1.00 89.81 72 PHE A N 1
ATOM 565 C CA . PHE A 1 72 ? -13.846 -3.455 7.246 1.00 89.81 72 PHE A CA 1
ATOM 566 C C . PHE A 1 72 ? -12.489 -3.722 6.602 1.00 89.81 72 PHE A C 1
ATOM 568 O O . PHE A 1 72 ? -11.932 -2.866 5.914 1.00 89.81 72 PHE A O 1
ATOM 575 N N . VAL A 1 73 ? -11.985 -4.932 6.817 1.00 92.44 73 VAL A N 1
ATOM 576 C CA . VAL A 1 73 ? -10.777 -5.457 6.190 1.00 92.44 73 VAL A CA 1
ATOM 577 C C . VAL A 1 73 ? -10.998 -6.937 5.907 1.00 92.44 73 VAL A C 1
ATOM 579 O O . VAL A 1 73 ? -11.559 -7.649 6.738 1.00 92.44 73 VAL A O 1
ATOM 582 N N . ASN A 1 74 ? -10.599 -7.389 4.719 1.00 93.19 74 ASN A N 1
ATOM 583 C CA . ASN A 1 74 ? -10.741 -8.795 4.332 1.00 93.19 74 ASN A CA 1
ATOM 584 C C . ASN A 1 74 ? -9.515 -9.625 4.736 1.00 93.19 74 ASN A C 1
ATOM 586 O O . ASN A 1 74 ? -9.655 -10.791 5.086 1.00 93.19 74 ASN A O 1
ATOM 590 N N . GLY A 1 75 ? -8.324 -9.027 4.696 1.00 94.75 75 GLY A N 1
ATOM 591 C CA . GLY A 1 75 ? -7.065 -9.660 5.070 1.00 94.75 75 GLY A CA 1
ATOM 592 C C . GLY A 1 75 ? -5.993 -8.610 5.341 1.00 94.75 75 GLY A C 1
ATOM 593 O O . GLY A 1 75 ? -6.057 -7.505 4.801 1.00 94.75 75 GLY A O 1
ATOM 594 N N . ILE A 1 76 ? -5.043 -8.956 6.207 1.00 95.44 76 ILE A N 1
ATOM 595 C CA . ILE A 1 76 ? -3.860 -8.153 6.524 1.00 95.44 76 ILE A CA 1
ATOM 596 C C . ILE A 1 76 ? -2.659 -9.081 6.393 1.00 95.44 76 ILE A C 1
ATOM 598 O O . ILE A 1 76 ? -2.658 -10.169 6.968 1.00 95.44 76 ILE A O 1
ATOM 602 N N . GLU A 1 77 ? -1.649 -8.633 5.661 1.00 94.38 77 GLU A N 1
ATOM 603 C CA . GLU A 1 77 ? -0.364 -9.308 5.530 1.00 94.38 77 GLU A CA 1
ATOM 604 C C . GLU A 1 77 ? 0.726 -8.390 6.085 1.00 94.38 77 GLU A C 1
ATOM 606 O O . GLU A 1 77 ? 0.722 -7.186 5.828 1.00 94.38 77 GLU A O 1
ATOM 611 N N . VAL A 1 78 ? 1.626 -8.952 6.894 1.00 93.50 78 VAL A N 1
ATOM 612 C CA . VAL A 1 78 ? 2.765 -8.234 7.472 1.00 93.50 78 VAL A CA 1
ATOM 613 C C . VAL A 1 78 ? 4.017 -9.041 7.183 1.00 93.50 78 VAL A C 1
ATOM 615 O O . VAL A 1 78 ? 4.112 -10.210 7.558 1.00 93.50 78 VAL A O 1
ATOM 618 N N . MET A 1 79 ? 4.976 -8.396 6.530 1.00 91.88 79 MET A N 1
ATOM 619 C CA . MET A 1 79 ? 6.202 -9.007 6.043 1.00 91.88 79 MET A CA 1
ATOM 620 C C . MET A 1 79 ? 7.407 -8.165 6.443 1.00 91.88 79 MET A C 1
ATOM 622 O O . MET A 1 79 ? 7.398 -6.944 6.304 1.00 91.88 79 MET A O 1
ATOM 626 N N . SER A 1 80 ? 8.469 -8.826 6.901 1.00 91.62 80 SER A N 1
ATOM 627 C CA . SER A 1 80 ? 9.780 -8.191 7.009 1.00 91.62 80 SER A CA 1
ATOM 628 C C . SER A 1 80 ? 10.404 -8.059 5.628 1.00 91.62 80 SER A C 1
ATOM 630 O O . SER A 1 80 ? 10.368 -8.999 4.839 1.00 91.62 80 SER A O 1
ATOM 632 N N . MET A 1 81 ? 11.037 -6.924 5.358 1.00 90.00 81 MET A N 1
ATOM 633 C CA . MET A 1 81 ? 11.757 -6.715 4.111 1.00 90.00 81 MET A CA 1
ATOM 634 C C . MET A 1 81 ? 13.056 -5.944 4.339 1.00 90.00 81 MET A C 1
ATOM 636 O O . MET A 1 81 ? 13.169 -5.224 5.335 1.00 90.00 81 MET A O 1
ATOM 640 N N . PRO A 1 82 ? 14.053 -6.106 3.454 1.00 91.38 82 PRO A N 1
ATOM 641 C CA . PRO A 1 82 ? 15.277 -5.330 3.526 1.00 91.38 82 PRO A CA 1
ATOM 642 C C . PRO A 1 82 ? 15.007 -3.858 3.211 1.00 91.38 82 PRO A C 1
ATOM 644 O O . PRO A 1 82 ? 14.044 -3.501 2.530 1.00 91.38 82 PRO A O 1
ATOM 647 N N . ASP A 1 83 ? 15.907 -3.007 3.681 1.00 89.75 83 ASP A N 1
ATOM 648 C CA . ASP A 1 83 ? 15.814 -1.559 3.545 1.00 89.75 83 ASP A CA 1
ATOM 649 C C . ASP A 1 83 ? 16.262 -1.075 2.151 1.00 89.75 83 ASP A C 1
ATOM 651 O O . ASP A 1 83 ? 17.325 -0.486 1.975 1.00 89.75 83 ASP A O 1
ATOM 655 N N . ILE A 1 84 ? 15.466 -1.405 1.129 1.00 89.38 84 ILE A N 1
ATOM 656 C CA . ILE A 1 84 ? 15.807 -1.209 -0.296 1.00 89.38 84 ILE A CA 1
ATOM 657 C C . ILE A 1 84 ? 15.261 0.095 -0.890 1.00 89.38 84 ILE A C 1
ATOM 659 O O . ILE A 1 84 ? 15.565 0.428 -2.033 1.00 89.38 84 ILE A O 1
ATOM 663 N N . TYR A 1 85 ? 14.431 0.821 -0.136 1.00 89.00 85 TYR A N 1
ATOM 664 C CA . TYR A 1 85 ? 13.792 2.068 -0.576 1.00 89.00 85 TYR A CA 1
ATOM 665 C C . TYR A 1 85 ? 14.220 3.288 0.248 1.00 89.00 85 TYR A C 1
ATOM 667 O O . TYR A 1 85 ? 13.650 4.366 0.087 1.00 89.00 85 TYR A O 1
ATOM 675 N N . ARG A 1 86 ? 15.226 3.142 1.114 1.00 90.44 86 ARG A N 1
ATOM 676 C CA . ARG A 1 86 ? 15.816 4.243 1.875 1.00 90.44 86 ARG A CA 1
ATOM 677 C C . ARG A 1 86 ? 16.868 4.975 1.053 1.00 90.44 86 ARG A C 1
ATOM 679 O O . ARG A 1 86 ? 17.789 4.374 0.509 1.00 90.44 86 ARG A O 1
ATOM 686 N N . PHE A 1 87 ? 16.773 6.299 1.057 1.00 91.50 87 PHE A N 1
ATOM 687 C CA . PHE A 1 87 ? 17.699 7.202 0.381 1.00 91.50 87 PHE A CA 1
ATOM 688 C C . PHE A 1 87 ? 18.050 8.349 1.327 1.00 91.50 87 PHE A C 1
ATOM 690 O O . PHE A 1 87 ? 17.300 9.314 1.457 1.00 91.50 87 PHE A O 1
ATOM 697 N N . VAL A 1 88 ? 19.186 8.234 2.019 1.00 92.31 88 VAL A N 1
ATOM 698 C CA . VAL A 1 88 ? 19.644 9.225 3.017 1.00 92.31 88 VAL A CA 1
ATOM 699 C C . VAL A 1 88 ? 20.972 9.892 2.667 1.00 92.31 88 VAL A C 1
ATOM 701 O O . VAL A 1 88 ? 21.415 10.797 3.366 1.00 92.31 88 VAL A O 1
ATOM 704 N N . ASP A 1 89 ? 21.609 9.463 1.582 1.00 90.31 89 ASP A N 1
ATOM 705 C CA . ASP A 1 89 ? 22.911 9.953 1.121 1.00 90.31 89 ASP A CA 1
ATOM 706 C C . ASP A 1 89 ? 22.821 11.239 0.275 1.00 90.31 89 ASP A C 1
ATOM 708 O O . ASP A 1 89 ? 23.839 11.757 -0.182 1.00 90.31 89 ASP A O 1
ATOM 712 N N . GLY A 1 90 ? 21.609 11.766 0.074 1.00 86.81 90 GLY A N 1
ATOM 713 C CA . GLY A 1 90 ? 21.357 12.968 -0.718 1.00 86.81 90 GLY A CA 1
ATOM 714 C C . GLY A 1 90 ? 21.486 12.758 -2.229 1.00 86.81 90 GLY A C 1
ATOM 715 O O . GLY A 1 90 ? 21.585 13.739 -2.962 1.00 86.81 90 GLY A O 1
ATOM 716 N N . THR A 1 91 ? 21.497 11.510 -2.709 1.00 86.88 91 THR A N 1
ATOM 717 C CA . THR A 1 91 ? 21.612 11.203 -4.146 1.00 86.88 91 THR A CA 1
ATOM 718 C C . THR A 1 91 ? 20.268 11.175 -4.872 1.00 86.88 91 THR A C 1
ATOM 720 O O . THR A 1 91 ? 20.221 11.374 -6.088 1.00 86.88 91 THR A O 1
ATOM 723 N N . LEU A 1 92 ? 19.166 10.963 -4.146 1.00 89.12 92 LEU A N 1
ATOM 724 C CA . LEU A 1 92 ? 17.829 10.918 -4.725 1.00 89.12 92 LEU A CA 1
ATOM 725 C C . LEU A 1 92 ? 17.346 12.332 -5.069 1.00 89.12 92 LEU A C 1
ATOM 727 O O . LEU A 1 92 ? 17.086 13.155 -4.193 1.00 89.12 92 LEU A O 1
ATOM 731 N N . MET A 1 93 ? 17.183 12.598 -6.363 1.00 88.00 93 MET A N 1
ATOM 732 C CA . MET A 1 93 ? 16.711 13.880 -6.882 1.00 88.00 93 MET A CA 1
ATOM 733 C C . MET A 1 93 ? 15.297 13.746 -7.439 1.00 88.00 93 MET A C 1
ATOM 735 O O . MET A 1 93 ? 14.996 12.809 -8.179 1.00 88.00 93 MET A O 1
ATOM 739 N N . SER A 1 94 ? 14.437 14.715 -7.129 1.00 85.56 94 SER A N 1
ATOM 740 C CA . SER A 1 94 ? 13.132 14.816 -7.783 1.00 85.56 94 SER A CA 1
ATOM 741 C C . SER A 1 94 ? 13.244 15.545 -9.109 1.00 85.56 94 SER A C 1
ATOM 743 O O . SER A 1 94 ? 13.932 16.563 -9.216 1.00 85.56 94 SER A O 1
ATOM 745 N N . VAL A 1 95 ? 12.485 15.099 -10.104 1.00 87.50 95 VAL A N 1
ATOM 746 C CA . VAL A 1 95 ? 12.346 15.840 -11.358 1.00 87.50 95 VAL A CA 1
ATOM 747 C C . VAL A 1 95 ? 11.671 17.184 -11.074 1.00 87.50 95 VAL A C 1
ATOM 749 O O . VAL A 1 95 ? 10.597 17.245 -10.482 1.00 87.50 95 VAL A O 1
ATOM 752 N N . GLY A 1 96 ? 12.306 18.275 -11.504 1.00 89.62 96 GLY A N 1
ATOM 753 C CA . GLY A 1 96 ? 11.792 19.634 -11.315 1.00 89.62 96 GLY A CA 1
ATOM 754 C C . GLY A 1 96 ? 12.121 20.273 -9.962 1.00 89.62 96 GLY A C 1
ATOM 755 O O . GLY A 1 96 ? 11.763 21.432 -9.758 1.00 89.62 96 GLY A O 1
ATOM 756 N N . LEU A 1 97 ? 12.830 19.576 -9.064 1.00 87.12 97 LEU A N 1
ATOM 757 C CA . LEU A 1 97 ? 13.391 20.167 -7.846 1.00 87.12 97 LEU A CA 1
ATOM 758 C C . LEU A 1 97 ? 14.915 20.258 -7.952 1.00 87.12 97 LEU A C 1
ATOM 760 O O . LEU A 1 97 ? 15.578 19.352 -8.445 1.00 87.12 97 LEU A O 1
ATOM 764 N N . ASN A 1 98 ? 15.474 21.349 -7.428 1.00 87.38 98 ASN A N 1
ATOM 765 C CA . ASN A 1 98 ? 16.924 21.574 -7.383 1.00 87.38 98 ASN A CA 1
ATOM 766 C C . ASN A 1 98 ? 17.541 21.165 -6.035 1.00 87.38 98 ASN A C 1
ATOM 768 O O . ASN A 1 98 ? 18.621 21.632 -5.681 1.00 87.38 98 ASN A O 1
ATOM 772 N N . TYR A 1 99 ? 16.844 20.339 -5.256 1.00 89.31 99 TYR A N 1
ATOM 773 C CA . TYR A 1 99 ? 17.308 19.843 -3.965 1.00 89.31 99 TYR A CA 1
ATOM 774 C C . TYR A 1 99 ? 16.968 18.354 -3.808 1.00 89.31 99 TYR A C 1
ATOM 776 O O . TYR A 1 99 ? 15.988 17.891 -4.403 1.00 89.31 99 TYR A O 1
ATOM 784 N N . PRO A 1 100 ? 17.773 17.605 -3.033 1.00 90.75 100 PRO A N 1
ATOM 785 C CA . PRO A 1 100 ? 17.571 16.176 -2.843 1.00 90.75 100 PRO A CA 1
ATOM 786 C C . PRO A 1 100 ? 16.337 15.872 -1.991 1.00 90.75 100 PRO A C 1
ATOM 788 O O . PRO A 1 100 ? 15.965 16.641 -1.100 1.00 90.75 100 PRO A O 1
ATOM 791 N N . ILE A 1 101 ? 15.730 14.719 -2.257 1.00 91.31 101 ILE A N 1
ATOM 792 C CA . ILE A 1 101 ? 14.713 14.098 -1.411 1.00 91.31 101 ILE A CA 1
ATOM 793 C C . ILE A 1 101 ? 15.408 13.091 -0.503 1.00 91.31 101 ILE A C 1
ATOM 795 O O . ILE A 1 101 ? 16.266 12.329 -0.942 1.00 91.31 101 ILE A O 1
ATOM 799 N N . TYR A 1 102 ? 14.987 13.067 0.756 1.00 92.69 102 TYR A N 1
ATOM 800 C CA . TYR A 1 102 ? 15.418 12.072 1.723 1.00 92.69 102 TYR A CA 1
ATOM 801 C C . TYR A 1 102 ? 14.250 11.135 2.013 1.00 92.69 102 TYR A C 1
ATOM 803 O O . TYR A 1 102 ? 13.144 11.595 2.291 1.00 92.69 102 TYR A O 1
ATOM 811 N N . ILE A 1 103 ? 14.508 9.834 1.930 1.00 93.25 103 ILE A N 1
ATOM 812 C CA . ILE A 1 103 ? 13.600 8.784 2.388 1.00 93.25 103 ILE A CA 1
ATOM 813 C C . ILE A 1 103 ? 14.327 8.078 3.523 1.00 93.25 103 ILE A C 1
ATOM 815 O O . ILE A 1 103 ? 15.305 7.368 3.290 1.00 93.25 103 ILE A O 1
ATOM 819 N N . ASP A 1 104 ? 13.889 8.335 4.749 1.00 92.19 104 ASP A N 1
ATOM 820 C CA . ASP A 1 104 ? 14.496 7.827 5.977 1.00 92.19 104 ASP A CA 1
ATOM 821 C C . ASP A 1 104 ? 13.487 7.025 6.818 1.00 92.19 104 ASP A C 1
ATOM 823 O O . ASP A 1 104 ? 12.381 6.729 6.371 1.00 92.19 104 ASP A O 1
ATOM 827 N N . ASN A 1 105 ? 13.849 6.689 8.062 1.00 90.75 105 ASN A N 1
ATOM 828 C CA . ASN A 1 105 ? 12.991 5.892 8.949 1.00 90.75 105 ASN A CA 1
ATOM 829 C C . ASN A 1 105 ? 11.713 6.618 9.389 1.00 90.75 105 ASN A C 1
ATOM 831 O O . ASN A 1 105 ? 10.842 6.001 9.987 1.00 90.75 105 ASN A O 1
ATOM 835 N N . THR A 1 106 ? 11.599 7.917 9.116 1.00 89.44 106 THR A N 1
ATOM 836 C CA . THR A 1 106 ? 10.399 8.706 9.411 1.00 89.44 106 THR A CA 1
ATOM 837 C C . THR A 1 106 ? 9.462 8.801 8.206 1.00 89.44 106 THR A C 1
ATOM 839 O O . THR A 1 106 ? 8.373 9.375 8.305 1.00 89.44 106 THR A O 1
ATOM 842 N N . THR A 1 107 ? 9.858 8.223 7.069 1.00 90.62 107 THR A N 1
ATOM 843 C CA . THR A 1 107 ? 9.114 8.274 5.813 1.00 90.62 107 THR A CA 1
ATOM 844 C C . THR A 1 107 ? 8.370 6.962 5.583 1.00 90.62 107 THR A C 1
ATOM 846 O O . THR A 1 107 ? 8.978 5.913 5.402 1.00 90.62 107 THR A O 1
ATOM 849 N N . THR A 1 108 ? 7.040 7.027 5.544 1.00 91.38 108 THR A N 1
ATOM 850 C CA . THR A 1 108 ? 6.192 5.904 5.117 1.00 91.38 108 THR A CA 1
ATOM 851 C C . THR A 1 108 ? 5.889 6.024 3.626 1.00 91.38 108 THR A C 1
ATOM 853 O O . THR A 1 108 ? 5.557 7.114 3.156 1.00 91.38 108 THR A O 1
ATOM 856 N N . LEU A 1 109 ? 5.972 4.917 2.884 1.00 93.38 109 LEU A N 1
ATOM 857 C CA . LEU A 1 109 ? 5.652 4.878 1.452 1.00 93.38 109 LEU A CA 1
ATOM 858 C C . LEU A 1 109 ? 4.393 4.046 1.200 1.00 93.38 109 LEU A C 1
ATOM 860 O O . LEU A 1 109 ? 4.162 3.044 1.866 1.00 93.38 109 LEU A O 1
ATOM 864 N N . GLU A 1 110 ? 3.600 4.432 0.204 1.00 94.94 110 GLU A N 1
ATOM 865 C CA . GLU A 1 110 ? 2.535 3.600 -0.365 1.00 94.94 110 GLU A CA 1
ATOM 866 C C . GLU A 1 110 ? 2.985 3.137 -1.752 1.00 94.94 110 GLU A C 1
ATOM 868 O O . GLU A 1 110 ? 3.337 3.964 -2.601 1.00 94.94 110 GLU A O 1
ATOM 873 N N . ASN A 1 111 ? 2.971 1.827 -2.007 1.00 96.00 111 ASN A N 1
ATOM 874 C CA . ASN A 1 111 ? 3.131 1.343 -3.370 1.00 96.00 111 ASN A CA 1
ATOM 875 C C . ASN A 1 111 ? 1.816 1.554 -4.130 1.00 96.00 111 ASN A C 1
ATOM 877 O O . ASN A 1 111 ? 0.783 0.983 -3.787 1.00 96.00 111 ASN A O 1
ATOM 881 N N . VAL A 1 112 ? 1.866 2.391 -5.168 1.00 95.81 112 VAL A N 1
ATOM 882 C CA . VAL A 1 112 ? 0.714 2.670 -6.043 1.00 95.81 112 VAL A CA 1
ATOM 883 C C . VAL A 1 112 ? 0.759 1.872 -7.344 1.00 95.81 112 VAL A C 1
ATOM 885 O O . VAL A 1 112 ? -0.287 1.494 -7.862 1.00 95.81 112 VAL A O 1
ATOM 888 N N . TYR A 1 113 ? 1.964 1.601 -7.853 1.00 95.12 113 TYR A N 1
ATOM 889 C CA . TYR A 1 113 ? 2.205 0.801 -9.048 1.00 95.12 113 TYR A CA 1
ATOM 890 C C . TYR A 1 113 ? 3.493 -0.008 -8.893 1.00 95.12 113 TYR A C 1
ATOM 892 O O . TYR A 1 113 ? 4.487 0.468 -8.334 1.00 95.12 113 TYR A O 1
ATOM 900 N N . ARG A 1 114 ? 3.485 -1.220 -9.446 1.00 95.94 114 ARG A N 1
ATOM 901 C CA . ARG A 1 114 ? 4.660 -2.076 -9.614 1.00 95.94 114 ARG A CA 1
ATOM 902 C C . ARG A 1 114 ? 4.538 -2.798 -10.949 1.00 95.94 114 ARG A C 1
ATOM 904 O O . ARG A 1 114 ? 3.637 -3.608 -11.135 1.00 95.94 114 ARG A O 1
ATOM 911 N N . ILE A 1 115 ? 5.413 -2.450 -11.884 1.00 94.38 115 ILE A N 1
ATOM 912 C CA . ILE A 1 115 ? 5.242 -2.772 -13.301 1.00 94.38 115 ILE A CA 1
ATOM 913 C C . ILE A 1 115 ? 6.424 -3.615 -13.787 1.00 94.38 115 ILE A C 1
ATOM 915 O O . ILE A 1 115 ? 7.577 -3.249 -13.556 1.00 94.38 115 ILE A O 1
ATOM 919 N N . ASN A 1 116 ? 6.136 -4.723 -14.470 1.00 91.75 116 ASN A N 1
ATOM 920 C CA . ASN A 1 116 ? 7.103 -5.545 -15.190 1.00 91.75 116 ASN A CA 1
ATOM 921 C C . ASN A 1 116 ? 7.141 -5.130 -16.668 1.00 91.75 116 ASN A C 1
ATOM 923 O O . ASN A 1 116 ? 6.436 -5.686 -17.507 1.00 91.75 116 ASN A O 1
ATOM 927 N N . MET A 1 117 ? 7.956 -4.122 -16.973 1.00 87.50 117 MET A N 1
ATOM 928 C CA . MET A 1 117 ? 8.037 -3.525 -18.310 1.00 87.50 117 MET A CA 1
ATOM 929 C C . MET A 1 117 ? 8.432 -4.545 -19.389 1.00 87.50 117 MET A C 1
ATOM 931 O O . MET A 1 117 ? 9.509 -5.139 -19.323 1.00 87.50 117 MET A O 1
ATOM 935 N N . GLY A 1 118 ? 7.584 -4.712 -20.406 1.00 84.44 118 GLY A N 1
ATOM 936 C CA . GLY A 1 118 ? 7.761 -5.658 -21.511 1.00 84.44 118 GLY A CA 1
ATOM 937 C C . GLY A 1 118 ? 7.603 -7.130 -21.116 1.00 84.44 118 GLY A C 1
ATOM 938 O O . GLY A 1 118 ? 7.827 -8.014 -21.950 1.00 84.44 118 GLY A O 1
ATOM 939 N N . GLY A 1 119 ? 7.252 -7.399 -19.858 1.00 85.12 119 GLY A N 1
ATOM 940 C CA . GLY A 1 119 ? 7.099 -8.730 -19.291 1.00 85.12 119 GLY A CA 1
ATOM 941 C C . GLY A 1 119 ? 5.640 -9.165 -19.156 1.00 85.12 119 GLY A C 1
ATOM 942 O O . GLY A 1 119 ? 4.724 -8.540 -19.678 1.00 85.12 119 GLY A O 1
ATOM 943 N N . ASN A 1 120 ? 5.432 -10.290 -18.472 1.00 88.62 120 ASN A N 1
ATOM 944 C CA . ASN A 1 120 ? 4.109 -10.722 -18.016 1.00 88.62 120 ASN A CA 1
ATOM 945 C C . ASN A 1 120 ? 3.918 -10.339 -16.546 1.00 88.62 120 ASN A C 1
ATOM 947 O O . ASN A 1 120 ? 4.889 -10.020 -15.854 1.00 88.62 120 ASN A O 1
ATOM 951 N N . ASP A 1 121 ? 2.692 -10.481 -16.052 1.00 92.69 121 ASP A N 1
ATOM 952 C CA . ASP A 1 121 ? 2.426 -10.465 -14.617 1.00 92.69 121 ASP A CA 1
ATOM 953 C C . ASP A 1 121 ? 3.330 -11.470 -13.876 1.00 92.69 121 ASP A C 1
ATOM 955 O O . ASP A 1 121 ? 3.551 -12.593 -14.342 1.00 92.69 121 ASP A O 1
ATOM 959 N N . ILE A 1 122 ? 3.836 -11.064 -12.711 1.00 94.31 122 ILE A N 1
ATOM 960 C CA . ILE A 1 122 ? 4.552 -11.926 -11.763 1.00 94.31 122 ILE A CA 1
ATOM 961 C C . ILE A 1 122 ? 3.713 -11.963 -10.491 1.00 94.31 122 ILE A C 1
ATOM 963 O O . ILE A 1 122 ? 3.515 -10.935 -9.835 1.00 94.31 122 ILE A O 1
ATOM 967 N N . SER A 1 123 ? 3.191 -13.142 -10.157 1.00 95.12 123 SER A N 1
ATOM 968 C CA . SER A 1 123 ? 2.413 -13.329 -8.935 1.00 95.12 123 SER A CA 1
ATOM 969 C C . SER A 1 123 ? 3.298 -13.255 -7.687 1.00 95.12 123 SER A C 1
ATOM 971 O O . SER A 1 123 ? 4.477 -13.591 -7.771 1.00 95.12 123 SER A O 1
ATOM 973 N N . PRO A 1 124 ? 2.731 -12.943 -6.506 1.00 93.94 124 PRO A N 1
ATOM 974 C CA . PRO A 1 124 ? 3.461 -12.953 -5.237 1.00 93.94 124 PRO A CA 1
ATOM 975 C C . PRO A 1 124 ? 4.323 -14.199 -4.987 1.00 93.94 124 PRO A C 1
ATOM 977 O O . PRO A 1 124 ? 5.431 -14.083 -4.477 1.00 93.94 124 PRO A O 1
ATOM 980 N N . SER A 1 125 ? 3.847 -15.391 -5.367 1.00 93.88 125 SER A N 1
ATOM 981 C CA . SER A 1 125 ? 4.587 -16.651 -5.187 1.00 93.88 125 SER A CA 1
ATOM 982 C C . SER A 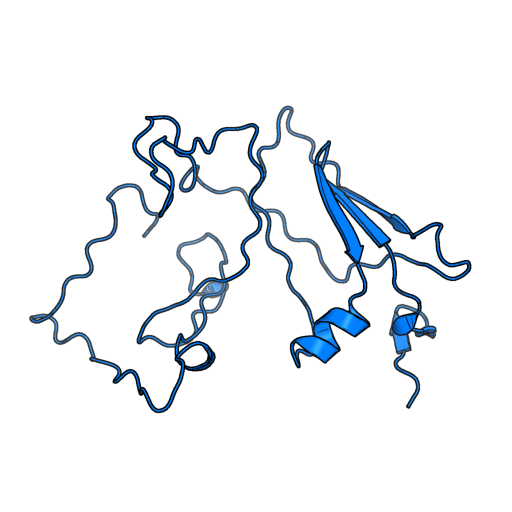1 125 ? 5.860 -16.758 -6.024 1.00 93.88 125 SER A C 1
ATOM 984 O O . SER A 1 125 ? 6.731 -17.560 -5.693 1.00 93.88 125 SER A O 1
ATOM 986 N N . ASP A 1 126 ? 5.946 -15.971 -7.093 1.00 93.50 126 ASP A N 1
ATOM 987 C CA . ASP A 1 126 ? 7.012 -16.022 -8.091 1.00 93.50 126 ASP A CA 1
ATOM 988 C C . ASP A 1 126 ? 7.971 -14.822 -7.942 1.00 93.50 126 ASP A C 1
ATOM 990 O O . ASP A 1 126 ? 8.896 -14.659 -8.736 1.00 93.50 126 ASP A O 1
ATOM 994 N N . ASP A 1 127 ? 7.762 -13.973 -6.926 1.00 92.19 127 ASP A N 1
ATOM 995 C CA . ASP A 1 127 ? 8.645 -12.857 -6.579 1.00 92.19 127 ASP A CA 1
ATOM 996 C C . ASP A 1 127 ? 9.880 -13.324 -5.785 1.00 92.19 127 ASP A C 1
ATOM 998 O O . ASP A 1 127 ? 9.935 -14.422 -5.227 1.00 92.19 127 ASP A O 1
ATOM 1002 N N . THR A 1 128 ? 10.875 -12.442 -5.673 1.00 85.25 128 THR A N 1
ATOM 1003 C CA . THR A 1 128 ? 12.150 -12.667 -4.976 1.00 85.25 128 THR A CA 1
ATOM 1004 C C . THR A 1 128 ? 11.984 -12.610 -3.449 1.00 85.25 128 THR A C 1
ATOM 1006 O O . THR A 1 128 ? 12.602 -11.786 -2.773 1.00 85.25 128 THR A O 1
ATOM 1009 N N . SER A 1 129 ? 11.114 -13.456 -2.887 1.00 82.50 129 SER A N 1
ATOM 1010 C CA . SER A 1 129 ? 10.799 -13.608 -1.451 1.00 82.50 129 SER A CA 1
ATOM 1011 C C . SER A 1 129 ? 10.081 -12.445 -0.748 1.00 82.50 129 SER A C 1
ATOM 1013 O O . SER A 1 129 ? 9.803 -12.553 0.445 1.00 82.50 129 SER A O 1
ATOM 1015 N N . LEU A 1 130 ? 9.727 -11.373 -1.466 1.00 91.06 130 LEU A N 1
ATOM 1016 C CA . LEU A 1 130 ? 8.990 -10.226 -0.913 1.00 91.06 130 LEU A CA 1
ATOM 1017 C C . LEU A 1 130 ? 7.484 -10.254 -1.223 1.00 91.06 130 LEU A C 1
ATOM 1019 O O . LEU A 1 130 ? 6.777 -9.307 -0.888 1.00 91.06 130 LEU A O 1
ATOM 1023 N N . PHE A 1 131 ? 6.999 -11.322 -1.866 1.00 92.81 131 PHE A N 1
ATOM 1024 C CA . PHE A 1 131 ? 5.583 -11.554 -2.179 1.00 92.81 131 PHE A CA 1
ATOM 1025 C C . PHE A 1 131 ? 4.899 -10.376 -2.892 1.00 92.81 131 PHE A C 1
ATOM 1027 O O . PHE A 1 131 ? 3.696 -10.140 -2.774 1.00 92.81 131 PHE A O 1
ATOM 1034 N N . ARG A 1 132 ? 5.667 -9.634 -3.689 1.00 94.31 132 ARG A N 1
ATOM 1035 C CA . ARG A 1 132 ? 5.171 -8.491 -4.450 1.00 94.31 132 ARG A CA 1
ATOM 1036 C C . ARG A 1 132 ? 4.471 -8.966 -5.716 1.00 94.31 132 ARG A C 1
ATOM 1038 O O . ARG A 1 132 ? 4.944 -9.867 -6.398 1.00 94.31 132 ARG A O 1
ATOM 1045 N N . SER A 1 133 ? 3.379 -8.299 -6.078 1.00 95.06 133 SER A N 1
ATOM 1046 C CA . SER A 1 133 ? 2.762 -8.470 -7.401 1.00 95.06 133 SER A CA 1
ATOM 1047 C C . SER A 1 133 ? 3.379 -7.495 -8.398 1.00 95.06 133 SER A C 1
ATOM 1049 O O . SER A 1 133 ? 3.412 -6.293 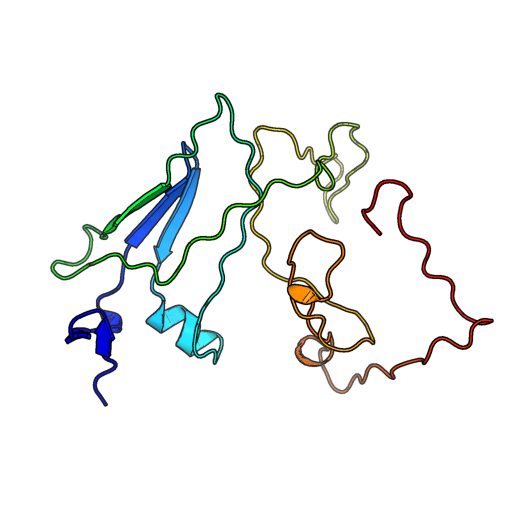-8.124 1.00 95.06 133 SER A O 1
ATOM 1051 N N . TRP A 1 134 ? 3.831 -7.992 -9.546 1.00 96.31 134 TRP A N 1
ATOM 1052 C CA . TRP A 1 134 ? 4.255 -7.165 -10.677 1.00 96.31 134 TRP A CA 1
ATOM 1053 C C . TRP A 1 134 ? 3.258 -7.315 -11.819 1.00 96.31 134 TRP A C 1
ATOM 1055 O O . TRP A 1 134 ? 2.846 -8.434 -12.113 1.00 96.31 134 TRP A O 1
ATOM 1065 N N . TYR A 1 135 ? 2.901 -6.209 -12.465 1.00 95.00 135 TYR A N 1
ATOM 1066 C CA . TYR A 1 135 ? 1.886 -6.191 -13.521 1.00 95.00 135 TYR A CA 1
ATOM 1067 C C . TYR A 1 135 ? 2.486 -5.837 -14.882 1.00 95.00 135 TYR A C 1
ATOM 1069 O O . TYR A 1 135 ? 3.414 -5.029 -14.945 1.00 95.00 135 TYR A O 1
ATOM 1077 N N . ASP A 1 136 ? 1.948 -6.415 -15.955 1.00 92.12 136 ASP A N 1
ATOM 1078 C CA . ASP A 1 136 ? 2.226 -6.022 -17.343 1.00 92.12 136 ASP A CA 1
ATOM 1079 C C . ASP A 1 136 ? 2.058 -4.494 -17.513 1.00 92.12 136 ASP A C 1
ATOM 1081 O O . ASP A 1 136 ? 1.143 -3.879 -16.954 1.00 92.12 136 ASP A O 1
ATOM 1085 N N . ASP A 1 137 ? 2.966 -3.859 -18.258 1.00 90.69 137 ASP A N 1
ATOM 1086 C CA . ASP A 1 137 ? 2.957 -2.418 -18.512 1.00 90.69 137 ASP A CA 1
ATOM 1087 C C . ASP A 1 137 ? 1.931 -1.981 -19.563 1.00 90.69 137 ASP A C 1
ATOM 1089 O O . ASP A 1 137 ? 1.563 -0.805 -19.604 1.00 90.69 137 ASP A O 1
ATOM 1093 N N . GLN A 1 138 ? 1.427 -2.905 -20.383 1.00 89.50 138 GLN A N 1
ATOM 1094 C CA . GLN A 1 138 ? 0.544 -2.612 -21.510 1.00 89.50 138 GLN A CA 1
ATOM 1095 C C . GLN A 1 138 ? -0.674 -1.727 -21.161 1.00 89.50 138 GLN A C 1
ATOM 1097 O O . GLN A 1 138 ? -0.960 -0.812 -21.939 1.00 89.50 138 GLN A O 1
ATOM 1102 N N . PRO A 1 139 ? -1.382 -1.900 -20.022 1.00 89.94 139 PRO A N 1
ATOM 1103 C CA . PRO A 1 139 ? -2.511 -1.037 -19.651 1.00 89.94 139 PRO A CA 1
ATOM 1104 C C . PRO A 1 139 ? -2.135 0.428 -19.376 1.00 89.94 139 PRO A C 1
ATOM 1106 O O . PRO A 1 139 ? -3.017 1.286 -19.332 1.00 89.94 139 PRO A O 1
ATOM 1109 N N . TYR A 1 140 ? -0.848 0.718 -19.169 1.00 90.19 140 TYR A N 1
ATOM 1110 C CA . TYR A 1 140 ? -0.330 2.044 -18.828 1.00 90.19 140 TYR A CA 1
ATOM 1111 C C . TYR A 1 140 ? 0.294 2.775 -20.022 1.00 90.19 140 TYR A C 1
ATOM 1113 O O . TYR A 1 140 ? 0.683 3.939 -19.897 1.00 90.19 140 TYR A O 1
ATOM 1121 N N . ILE A 1 141 ? 0.375 2.127 -21.187 1.00 89.12 141 ILE A N 1
ATOM 1122 C CA . ILE A 1 141 ? 0.886 2.751 -22.404 1.00 89.12 141 ILE A CA 1
ATOM 1123 C C . ILE A 1 141 ? -0.161 3.732 -22.943 1.00 89.12 141 ILE A C 1
ATOM 1125 O O . ILE A 1 141 ? -1.311 3.381 -23.200 1.00 89.12 141 ILE A O 1
ATOM 1129 N N . HIS A 1 142 ? 0.241 4.992 -23.107 1.00 87.38 142 HIS A N 1
ATOM 1130 C CA . HIS A 1 142 ? -0.636 6.045 -23.608 1.00 87.38 142 HIS A CA 1
ATOM 1131 C C . HIS A 1 142 ? -0.577 6.168 -25.140 1.00 87.38 142 HIS A C 1
ATOM 1133 O O . HIS A 1 142 ? 0.502 6.165 -25.733 1.00 87.38 142 HIS A O 1
ATOM 1139 N N . GLY A 1 143 ? -1.737 6.382 -25.769 1.00 78.38 143 GLY A N 1
ATOM 1140 C CA . GLY A 1 143 ? -1.878 6.588 -27.215 1.00 78.38 143 GLY A CA 1
ATOM 1141 C C . GLY A 1 143 ? -1.952 5.283 -28.014 1.00 78.38 143 GLY A C 1
ATOM 1142 O O . GLY A 1 143 ? -2.235 4.227 -27.465 1.00 78.38 143 GLY A O 1
ATOM 1143 N N . GLU A 1 144 ? -1.687 5.351 -29.321 1.00 64.88 144 GLU A N 1
ATOM 1144 C CA . GLU A 1 144 ? -1.555 4.158 -30.183 1.00 64.88 144 GLU A CA 1
ATOM 1145 C C . GLU A 1 144 ? -0.151 3.533 -30.118 1.00 64.88 144 GLU A C 1
ATOM 1147 O O . GLU A 1 144 ? 0.262 2.783 -31.004 1.00 64.88 144 GLU A O 1
ATOM 1152 N N . ALA A 1 145 ? 0.625 3.874 -29.089 1.00 65.88 145 ALA A N 1
ATOM 1153 C CA . ALA A 1 145 ? 1.905 3.239 -28.860 1.00 65.88 145 ALA A CA 1
ATOM 1154 C C . ALA A 1 145 ? 1.666 1.789 -28.422 1.00 65.88 145 ALA A C 1
ATOM 1156 O O . ALA A 1 145 ? 0.854 1.511 -27.544 1.00 65.88 145 ALA A O 1
ATOM 1157 N N . PHE A 1 146 ? 2.400 0.863 -29.027 1.00 61.00 146 PHE A N 1
ATOM 1158 C CA . PHE A 1 146 ? 2.452 -0.524 -28.590 1.00 61.00 146 PHE A CA 1
ATOM 1159 C C . PHE A 1 146 ? 3.884 -0.829 -28.168 1.00 61.00 146 PHE A C 1
ATOM 1161 O O . PHE A 1 146 ? 4.825 -0.615 -28.937 1.00 61.00 146 PHE A O 1
ATOM 1168 N N . GLY A 1 147 ? 4.050 -1.322 -26.943 1.00 60.97 147 GLY A N 1
ATOM 1169 C CA . GLY A 1 147 ? 5.293 -1.944 -26.513 1.00 60.97 147 GLY A CA 1
ATOM 1170 C C . GLY A 1 147 ? 5.403 -3.312 -27.174 1.00 60.97 147 GLY A C 1
ATOM 1171 O O . GLY A 1 147 ? 4.513 -4.148 -27.036 1.00 60.97 147 GLY A O 1
ATOM 1172 N N . VAL A 1 148 ? 6.472 -3.553 -27.931 1.00 57.94 148 VAL A N 1
ATOM 1173 C CA . VAL A 1 148 ? 6.768 -4.900 -28.427 1.00 57.94 148 VAL A CA 1
ATOM 1174 C C . VAL A 1 148 ? 7.600 -5.603 -27.368 1.00 57.94 148 VAL A C 1
ATOM 1176 O O . VAL A 1 148 ? 8.663 -5.109 -26.991 1.00 57.94 148 VAL A O 1
ATOM 1179 N N . ARG A 1 149 ? 7.138 -6.773 -26.919 1.00 56.66 149 ARG A N 1
ATOM 1180 C CA . ARG A 1 149 ? 7.927 -7.658 -26.058 1.00 56.66 149 ARG A CA 1
ATOM 1181 C C . ARG A 1 149 ? 9.184 -8.068 -26.814 1.00 56.66 149 ARG A C 1
ATOM 1183 O O . ARG A 1 149 ? 9.120 -8.853 -27.760 1.00 56.66 149 ARG A O 1
ATOM 1190 N N . VAL A 1 150 ? 10.327 -7.526 -26.418 1.00 57.16 150 VAL A N 1
ATOM 1191 C CA . VAL A 1 150 ? 11.615 -8.006 -26.911 1.00 57.16 150 VAL A CA 1
ATOM 1192 C C . VAL A 1 150 ? 11.975 -9.192 -26.031 1.00 57.16 150 VAL A C 1
ATOM 1194 O O . VAL A 1 150 ? 12.345 -9.015 -24.874 1.00 57.16 150 VAL A O 1
ATOM 1197 N N . SER A 1 151 ? 11.826 -10.412 -26.555 1.00 55.09 151 SER A N 1
ATOM 1198 C CA . SER A 1 151 ? 12.385 -11.581 -25.878 1.00 55.09 151 SER A CA 1
ATOM 1199 C C . SER A 1 151 ? 13.871 -11.327 -25.668 1.00 55.09 151 SER A C 1
ATOM 1201 O O . SER A 1 151 ? 14.556 -10.914 -26.609 1.00 55.09 151 SER A O 1
ATOM 1203 N N . THR A 1 152 ? 14.367 -11.565 -24.457 1.00 53.53 152 THR A N 1
ATOM 1204 C CA . THR A 1 152 ? 15.797 -11.530 -24.182 1.00 53.53 152 THR A CA 1
ATOM 1205 C C . THR A 1 152 ? 16.472 -12.618 -25.013 1.00 53.53 152 THR A C 1
ATOM 1207 O O . THR A 1 152 ? 16.631 -13.759 -24.593 1.00 53.53 152 THR A O 1
ATOM 1210 N N . ASP A 1 153 ? 16.904 -12.273 -26.226 1.00 51.41 153 ASP A N 1
ATOM 1211 C CA . ASP A 1 153 ? 18.063 -12.940 -26.796 1.00 51.41 153 ASP A CA 1
ATOM 1212 C C . ASP A 1 153 ? 19.160 -12.774 -25.744 1.00 51.41 153 ASP A C 1
ATOM 1214 O O . ASP A 1 153 ? 19.476 -11.640 -25.363 1.00 51.41 153 ASP A O 1
ATOM 1218 N N . GLN A 1 154 ? 19.741 -13.883 -25.272 1.00 52.09 154 GLN A N 1
ATOM 1219 C CA . GLN A 1 154 ? 20.799 -13.899 -24.247 1.00 52.09 154 GLN A CA 1
ATOM 1220 C C . GLN A 1 154 ? 21.984 -12.959 -24.572 1.00 52.09 154 GLN A C 1
ATOM 1222 O O . GLN A 1 154 ? 22.811 -12.687 -23.709 1.00 52.09 154 GLN A O 1
ATOM 1227 N N . ASN A 1 155 ? 22.044 -12.430 -25.799 1.00 52.94 155 ASN A N 1
ATOM 1228 C CA . ASN A 1 155 ? 23.081 -11.553 -26.320 1.00 52.94 155 ASN A CA 1
ATOM 1229 C C . ASN A 1 155 ? 22.692 -10.075 -26.523 1.00 52.94 155 ASN A C 1
ATOM 1231 O O . ASN A 1 155 ? 23.537 -9.339 -27.034 1.00 52.94 155 ASN A O 1
ATOM 1235 N N . ARG A 1 156 ? 21.468 -9.603 -26.215 1.00 53.84 156 ARG A N 1
ATOM 1236 C CA . ARG A 1 156 ? 21.070 -8.233 -26.629 1.00 53.84 156 ARG A CA 1
ATOM 1237 C C . ARG A 1 156 ? 20.663 -7.233 -25.558 1.00 53.84 156 ARG A C 1
ATOM 1239 O O . ARG A 1 156 ? 20.749 -6.041 -25.846 1.00 53.84 156 ARG A O 1
ATOM 1246 N N . THR A 1 157 ? 20.321 -7.620 -24.333 1.00 50.19 157 THR A N 1
ATOM 1247 C CA . THR A 1 157 ? 20.136 -6.629 -23.255 1.00 50.19 157 THR A CA 1
ATOM 1248 C C 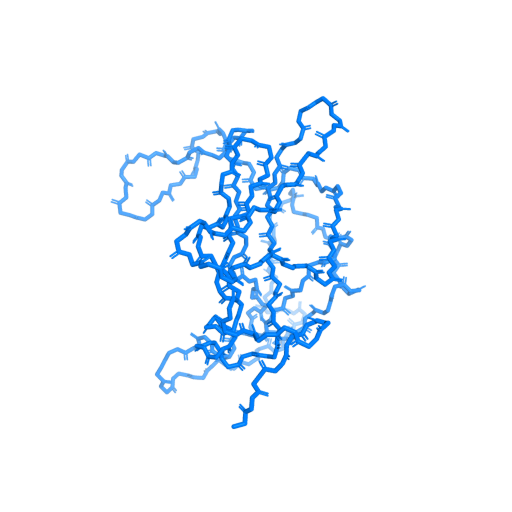. THR A 1 157 ? 20.289 -7.290 -21.891 1.00 50.19 157 THR A C 1
ATOM 1250 O O . THR A 1 157 ? 19.450 -8.091 -21.493 1.00 50.19 157 THR A O 1
ATOM 1253 N N . ILE A 1 158 ? 21.362 -6.960 -21.171 1.00 51.53 158 ILE A N 1
ATOM 1254 C CA . ILE A 1 158 ? 21.472 -7.264 -19.742 1.00 51.53 158 ILE A CA 1
ATOM 1255 C C . ILE A 1 158 ? 20.862 -6.068 -19.017 1.00 51.53 158 ILE A C 1
ATOM 1257 O O . ILE A 1 158 ? 21.422 -4.973 -19.055 1.00 51.53 158 ILE A O 1
ATOM 1261 N N . VAL A 1 159 ? 19.699 -6.261 -18.396 1.00 55.38 159 VAL A N 1
ATOM 1262 C CA . VAL A 1 159 ? 19.171 -5.286 -17.438 1.00 55.38 159 VAL A CA 1
ATOM 1263 C C . VAL A 1 159 ? 19.953 -5.482 -16.145 1.00 55.38 159 VAL A C 1
ATOM 1265 O O . VAL A 1 159 ? 19.748 -6.452 -15.421 1.00 55.38 159 VAL A O 1
ATOM 1268 N N . THR A 1 160 ? 20.912 -4.596 -15.892 1.00 49.59 160 THR A N 1
ATOM 1269 C CA . THR A 1 160 ? 21.699 -4.615 -14.658 1.00 49.59 160 THR A CA 1
ATOM 1270 C C . THR A 1 160 ? 20.936 -3.855 -13.581 1.00 49.59 160 THR A C 1
ATOM 1272 O O . THR A 1 160 ? 20.826 -2.631 -13.638 1.00 49.59 160 THR A O 1
ATOM 1275 N N . TYR A 1 161 ? 20.398 -4.573 -12.598 1.00 57.53 161 TYR A N 1
ATOM 1276 C CA . TYR A 1 161 ? 19.850 -3.953 -11.394 1.00 57.53 161 TYR A CA 1
ATOM 1277 C C . TYR A 1 161 ? 20.979 -3.515 -10.455 1.00 57.53 161 TYR A C 1
ATOM 1279 O O . TYR A 1 161 ? 22.107 -4.012 -10.532 1.00 57.53 161 TYR A O 1
ATOM 1287 N N . HIS A 1 162 ? 20.684 -2.563 -9.568 1.00 60.53 162 HIS A N 1
ATOM 1288 C CA . HIS A 1 162 ? 21.625 -2.168 -8.523 1.00 60.53 162 HIS A CA 1
ATOM 1289 C C . HIS A 1 162 ? 21.966 -3.383 -7.648 1.00 60.53 162 HIS A C 1
ATOM 1291 O O . HIS A 1 162 ? 21.076 -4.157 -7.307 1.00 60.53 162 HIS A O 1
ATOM 1297 N N . LYS A 1 163 ? 23.239 -3.535 -7.264 1.00 65.62 163 LYS A N 1
ATOM 1298 C CA . LYS A 1 163 ? 23.759 -4.703 -6.517 1.00 65.62 163 LYS A CA 1
ATOM 1299 C C . LYS A 1 163 ? 23.054 -4.985 -5.180 1.00 65.62 163 LYS A C 1
ATOM 1301 O O . LYS A 1 163 ? 23.175 -6.084 -4.657 1.00 65.62 163 LYS A O 1
ATOM 1306 N N . ASP A 1 164 ? 22.360 -3.987 -4.641 1.00 61.66 164 ASP A N 1
ATOM 1307 C CA . ASP A 1 164 ? 21.661 -4.060 -3.356 1.00 61.66 164 ASP A CA 1
ATOM 1308 C C . ASP A 1 164 ? 20.173 -4.434 -3.522 1.00 61.66 164 ASP A C 1
ATOM 1310 O O . ASP A 1 164 ? 19.451 -4.559 -2.536 1.00 61.66 164 ASP A O 1
ATOM 1314 N N . MET A 1 165 ? 19.699 -4.619 -4.763 1.00 58.06 165 MET A N 1
ATOM 1315 C CA . MET A 1 165 ? 18.351 -5.120 -5.024 1.00 58.06 165 MET A CA 1
ATOM 1316 C C . MET A 1 165 ? 18.295 -6.628 -4.745 1.00 58.06 165 MET A C 1
ATOM 1318 O O . MET A 1 165 ? 19.140 -7.361 -5.262 1.00 58.06 165 MET A O 1
ATOM 1322 N N . PRO A 1 166 ? 17.299 -7.112 -3.983 1.00 55.94 166 PRO A N 1
ATOM 1323 C CA . PRO A 1 166 ? 17.059 -8.538 -3.827 1.00 55.94 166 PRO A CA 1
ATOM 1324 C C . PRO A 1 166 ? 16.766 -9.147 -5.200 1.00 55.94 166 PRO A C 1
ATOM 1326 O O . PRO A 1 166 ? 15.874 -8.671 -5.906 1.00 55.94 166 PRO A O 1
ATOM 1329 N N . THR A 1 167 ? 17.542 -10.163 -5.564 1.00 52.12 167 THR A N 1
ATOM 1330 C CA . THR A 1 167 ? 17.364 -11.012 -6.751 1.00 52.12 167 THR A CA 1
ATOM 1331 C C . THR A 1 167 ? 16.879 -12.387 -6.354 1.00 52.12 167 THR A C 1
ATOM 1333 O O . THR A 1 167 ? 17.333 -12.855 -5.285 1.00 52.12 167 THR A O 1
#